Protein AF-A0A7X9KLH6-F1 (afdb_monomer)

Radius of gyration: 15.05 Å; Cα contacts (8 Å, |Δi|>4): 295; chains: 1; bounding box: 35×29×41 Å

Foldseek 3Di:
DWALDWLLVLVCLCPPQVNPVQLQVQWPGWDWPDPDDDFQIKIFTWGHLPPRTDTFMKTWHDFARAPDTQDKTKTWIFTPPPPLWTKIWIWIWGDDPSTTDIDIDIDTDCVRDPVVVVVVVVVSVVVSVVSSVVSSNVVCCVPPPD

Nearest PDB structures (foldseek):
  6v8h-assembly1_A  TM=6.522E-01  e=2.045E-04  Arachis hypogaea
  6v8s-assembly10_J  TM=6.760E-01  e=4.256E-04  Arachis hypogaea
  6ax0-assembly1_A  TM=6.623E-01  e=3.838E-03  Arachis hypogaea
  4ryv-assembly1_A  TM=6.889E-01  e=1.001E-02  Lupinus luteus
  1fsk-assembly1_A  TM=6.276E-01  e=1.059E-02  Betula pendula

pLDDT: mean 92.3, std 7.67, range [56.31, 98.56]

Sequence (146 aa):
MHLPYSVSSVFDAVNSPATAPIIDPSVTSWTPDRLPIAVGTRFAIRGHLGSLPIRGTSEVTTWSPPTDPGTAGLAVYRSISPKLARITAIHSFEPEGEGTQYTWRLEFERSVLPSVLIRWLAGRFERAIAAQHSALRAHLAATQPS

Solvent-accessible surface area (backbone atoms only — not comparable to full-atom values): 7786 Å² total; per-residue (Å²): 84,83,40,92,40,52,40,55,59,53,49,50,49,69,72,27,56,83,36,35,43,67,24,28,82,41,32,71,41,47,43,66,79,56,81,80,84,44,64,72,35,35,31,46,38,34,31,31,68,80,91,44,79,42,68,36,32,31,30,26,76,38,68,38,76,42,87,53,95,80,35,55,28,40,42,28,35,35,42,64,34,52,77,68,55,47,36,37,42,39,40,39,29,37,59,45,90,85,15,16,37,40,45,84,46,78,46,74,51,66,93,63,41,60,69,69,58,49,54,57,48,48,64,50,47,52,52,50,51,54,50,19,56,53,32,41,52,54,48,45,56,73,77,52,73,129

Mean predicted aligned error: 3.8 Å

Structure (mmCIF, N/CA/C/O backbone):
data_AF-A0A7X9KLH6-F1
#
_entry.id   AF-A0A7X9KLH6-F1
#
loop_
_atom_site.group_PDB
_atom_site.id
_atom_site.type_symbol
_atom_site.label_atom_id
_atom_site.label_alt_id
_atom_site.label_comp_id
_atom_site.label_asym_id
_atom_site.label_entity_id
_atom_site.label_seq_id
_atom_site.pdbx_PDB_ins_code
_atom_site.Cartn_x
_atom_site.Cartn_y
_atom_site.Cartn_z
_atom_site.occupancy
_atom_site.B_iso_or_equiv
_atom_site.auth_seq_id
_atom_site.auth_comp_id
_atom_site.auth_asym_id
_atom_site.auth_atom_id
_atom_site.pdbx_PDB_model_num
ATOM 1 N N . MET A 1 1 ? -13.717 2.167 -0.316 1.00 94.94 1 MET A N 1
ATOM 2 C CA . MET A 1 1 ? -14.286 0.984 0.354 1.00 94.94 1 MET A CA 1
ATOM 3 C C . MET A 1 1 ? -14.583 1.400 1.772 1.00 94.94 1 MET A C 1
ATOM 5 O O . MET A 1 1 ? -13.645 1.761 2.469 1.00 94.94 1 MET A O 1
ATOM 9 N N . HIS A 1 2 ? -15.843 1.305 2.187 1.00 95.88 2 HIS A N 1
ATOM 10 C CA . HIS A 1 2 ? -16.212 1.583 3.567 1.00 95.88 2 HIS A CA 1
ATOM 11 C C . HIS A 1 2 ? -15.778 0.439 4.499 1.00 95.88 2 HIS A C 1
ATOM 13 O O . HIS A 1 2 ? -15.942 -0.744 4.156 1.00 95.88 2 HIS A O 1
ATOM 19 N N . LEU A 1 3 ? -15.218 0.808 5.650 1.00 95.75 3 LEU A N 1
ATOM 20 C CA . LEU A 1 3 ? -14.750 -0.058 6.731 1.00 95.75 3 LEU A CA 1
ATOM 21 C C . LEU A 1 3 ? -15.265 0.491 8.074 1.00 95.75 3 LEU A C 1
ATOM 23 O O . LEU A 1 3 ? -14.993 1.653 8.359 1.00 95.75 3 LEU A O 1
ATOM 27 N N . PRO A 1 4 ? -15.938 -0.303 8.925 1.00 95.69 4 PRO A N 1
ATOM 28 C CA . PRO A 1 4 ? -16.494 0.160 10.203 1.00 95.69 4 PRO A CA 1
ATOM 29 C C . PRO A 1 4 ? -15.424 0.227 11.311 1.00 95.69 4 PRO A C 1
ATOM 31 O O . PRO A 1 4 ? -15.612 -0.278 12.411 1.00 95.69 4 PRO A O 1
ATOM 34 N N . TYR A 1 5 ? -14.261 0.794 10.992 1.00 94.62 5 TYR A N 1
ATOM 35 C CA . TYR A 1 5 ? -13.104 0.903 11.879 1.00 94.62 5 TYR A CA 1
ATOM 36 C C . TYR A 1 5 ? -12.532 2.314 11.809 1.00 94.62 5 TYR A C 1
ATOM 38 O O . TYR A 1 5 ? -12.675 2.998 10.791 1.00 94.62 5 TYR A O 1
ATOM 46 N N . SER A 1 6 ? -11.848 2.734 12.875 1.00 94.50 6 SER A N 1
ATOM 47 C CA . SER A 1 6 ? -11.213 4.053 12.931 1.00 94.50 6 SER A CA 1
ATOM 48 C C . SER A 1 6 ? -10.141 4.225 11.848 1.00 94.50 6 SER A C 1
ATOM 50 O O . SER A 1 6 ? -9.449 3.268 11.486 1.00 94.50 6 SER A O 1
ATOM 52 N N . VAL A 1 7 ? -9.946 5.466 11.387 1.00 96.44 7 VAL A N 1
ATOM 53 C CA . VAL A 1 7 ? -8.935 5.798 10.367 1.00 96.44 7 VAL A CA 1
ATOM 54 C C . VAL A 1 7 ? -7.543 5.346 10.803 1.00 96.44 7 VAL A C 1
ATOM 56 O O . VAL A 1 7 ? -6.816 4.755 10.010 1.00 96.44 7 VAL A O 1
ATOM 59 N N . SER A 1 8 ? -7.199 5.558 12.076 1.00 95.12 8 SER A N 1
ATOM 60 C CA . SER A 1 8 ? -5.921 5.139 12.660 1.00 95.12 8 SER A CA 1
ATOM 61 C C . SER A 1 8 ? -5.717 3.628 12.571 1.00 95.12 8 SER A C 1
ATOM 63 O O . SER A 1 8 ? -4.698 3.179 12.057 1.00 95.12 8 SER A O 1
ATOM 65 N N . SER A 1 9 ? -6.719 2.834 12.955 1.00 94.75 9 SER A N 1
ATOM 66 C CA . SER A 1 9 ? -6.620 1.374 12.883 1.00 94.75 9 SER A CA 1
ATOM 67 C C . SER A 1 9 ? -6.477 0.851 11.454 1.00 94.75 9 SER A C 1
ATOM 69 O O . SER A 1 9 ? -5.671 -0.044 11.197 1.00 94.75 9 SER A O 1
ATOM 71 N N . VAL A 1 10 ? -7.227 1.420 10.504 1.00 96.81 10 VAL A N 1
ATOM 72 C CA . VAL A 1 10 ? -7.117 1.033 9.091 1.00 96.81 10 VAL A CA 1
ATOM 73 C C . VAL A 1 10 ? -5.761 1.454 8.517 1.00 96.81 10 VAL A C 1
ATOM 75 O O . VAL A 1 10 ? -5.137 0.670 7.802 1.00 96.81 10 VAL A O 1
ATOM 78 N N . PHE A 1 11 ? -5.285 2.660 8.842 1.00 97.19 11 PHE A N 1
ATOM 79 C CA . PHE A 1 11 ? -3.976 3.155 8.417 1.00 97.19 11 PHE A CA 1
ATOM 80 C C . PHE A 1 11 ? -2.850 2.243 8.916 1.00 97.19 11 PHE A C 1
ATOM 82 O O . PHE A 1 11 ? -1.990 1.851 8.125 1.00 97.19 11 PHE A O 1
ATOM 89 N N . ASP A 1 12 ? -2.874 1.862 10.193 1.00 95.62 12 ASP A N 1
ATOM 90 C CA . ASP A 1 12 ? -1.859 0.997 10.796 1.00 95.62 12 ASP A CA 1
ATOM 91 C C . ASP A 1 12 ? -1.885 -0.413 10.201 1.00 95.62 12 ASP A C 1
ATOM 93 O O . ASP A 1 12 ? -0.835 -0.967 9.871 1.00 95.62 12 ASP A O 1
ATOM 97 N N . ALA A 1 13 ? -3.076 -0.985 9.989 1.00 96.44 13 ALA A N 1
ATOM 98 C CA . ALA A 1 13 ? -3.214 -2.290 9.351 1.00 96.44 13 ALA A CA 1
ATOM 99 C C . ALA A 1 13 ? -2.668 -2.281 7.914 1.00 96.44 13 ALA A C 1
ATOM 101 O O . ALA A 1 13 ? -1.917 -3.180 7.535 1.00 96.44 13 ALA A O 1
ATOM 102 N N . VAL A 1 14 ? -3.008 -1.258 7.122 1.00 97.38 14 VAL A N 1
ATOM 103 C CA . VAL A 1 14 ? -2.568 -1.146 5.723 1.00 97.38 14 VAL A CA 1
ATOM 104 C C . VAL A 1 14 ? -1.067 -0.902 5.609 1.00 97.38 14 VAL A C 1
ATOM 106 O O . VAL A 1 14 ? -0.425 -1.475 4.731 1.00 97.38 14 VAL A O 1
ATOM 109 N N . ASN A 1 15 ? -0.490 -0.086 6.492 1.00 97.00 15 ASN A N 1
ATOM 110 C CA . ASN A 1 15 ? 0.910 0.320 6.388 1.00 97.00 15 ASN A CA 1
ATOM 111 C C . ASN A 1 15 ? 1.856 -0.436 7.343 1.00 97.00 15 ASN A C 1
ATOM 113 O O . ASN A 1 15 ? 2.988 -0.002 7.568 1.00 97.00 15 ASN A O 1
ATOM 117 N N . SER A 1 16 ? 1.432 -1.591 7.864 1.00 96.00 16 SER A N 1
ATOM 118 C CA . SER A 1 16 ? 2.253 -2.477 8.696 1.00 96.00 16 SER A CA 1
ATOM 119 C C . SER A 1 16 ? 2.991 -3.535 7.854 1.00 96.00 16 SER A C 1
ATOM 121 O O . SER A 1 16 ? 2.348 -4.351 7.187 1.00 96.00 16 SER A O 1
ATOM 123 N N . PRO A 1 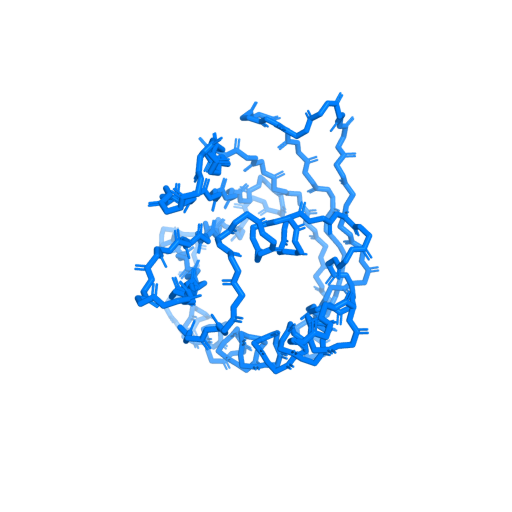17 ? 4.337 -3.618 7.932 1.00 95.81 17 PRO A N 1
ATOM 124 C CA . PRO A 1 17 ? 5.127 -4.697 7.325 1.00 95.81 17 PRO A CA 1
ATOM 125 C C . PRO A 1 17 ? 4.680 -6.108 7.716 1.00 95.81 17 PRO A C 1
ATOM 127 O O . PRO A 1 17 ? 4.732 -7.023 6.897 1.00 95.81 17 PRO A O 1
ATOM 130 N N . ALA A 1 18 ? 4.241 -6.287 8.966 1.00 95.25 18 ALA A N 1
ATOM 131 C CA . ALA A 1 18 ? 3.782 -7.577 9.474 1.00 95.25 18 ALA A CA 1
ATOM 132 C C . ALA A 1 18 ? 2.402 -7.952 8.9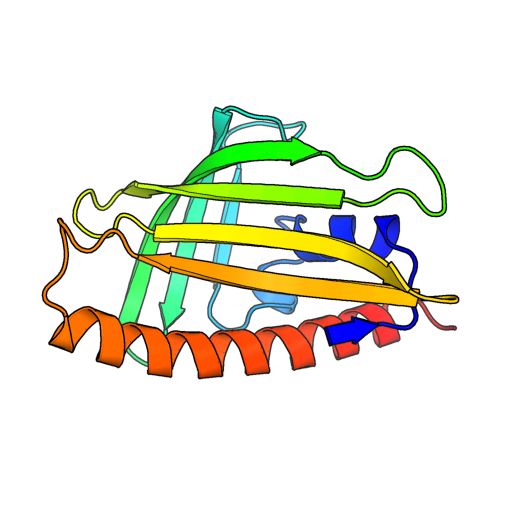16 1.00 95.25 18 ALA A C 1
ATOM 134 O O . ALA A 1 18 ? 2.115 -9.127 8.699 1.00 95.25 18 ALA A O 1
ATOM 135 N N . THR A 1 19 ? 1.563 -6.948 8.663 1.00 96.19 19 THR A N 1
ATOM 136 C CA . THR A 1 19 ? 0.192 -7.139 8.191 1.00 96.19 19 THR A CA 1
ATOM 137 C C . THR A 1 19 ? 0.124 -7.259 6.671 1.00 96.19 19 THR A C 1
ATOM 139 O O . THR A 1 19 ? -0.731 -7.981 6.167 1.00 96.19 19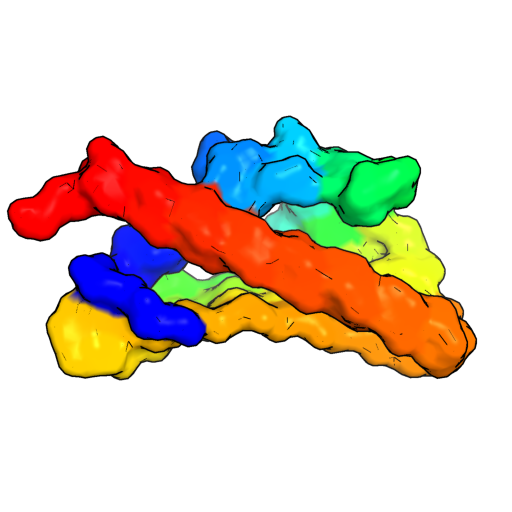 THR A O 1
ATOM 142 N N . ALA A 1 20 ? 1.038 -6.629 5.925 1.00 95.75 20 ALA A N 1
ATOM 143 C CA . ALA A 1 20 ? 0.991 -6.587 4.463 1.00 95.75 20 ALA A CA 1
ATOM 144 C C . ALA A 1 20 ? 0.820 -7.966 3.781 1.00 95.75 20 ALA A C 1
ATOM 146 O O . ALA A 1 20 ? -0.075 -8.074 2.946 1.00 95.75 20 ALA A O 1
ATOM 147 N N . PRO A 1 21 ? 1.554 -9.044 4.142 1.00 95.31 21 PRO A N 1
ATOM 148 C CA . PRO A 1 21 ? 1.348 -10.366 3.533 1.00 95.31 21 PRO A CA 1
ATOM 149 C C . PRO A 1 21 ? 0.030 -11.050 3.933 1.00 95.31 21 PRO A C 1
ATOM 151 O O . PRO A 1 21 ? -0.381 -12.020 3.304 1.00 95.31 21 PRO A O 1
ATOM 154 N N . ILE A 1 22 ? -0.612 -10.582 5.006 1.00 96.19 22 ILE A N 1
ATOM 155 C CA . ILE A 1 22 ? -1.898 -11.095 5.493 1.00 96.19 22 ILE A CA 1
ATOM 156 C C . ILE A 1 22 ? -3.039 -10.443 4.711 1.00 96.19 22 ILE A C 1
ATOM 158 O O . ILE A 1 22 ? -3.981 -11.123 4.307 1.00 96.19 22 ILE A O 1
ATOM 162 N N . ILE A 1 23 ? -2.959 -9.126 4.505 1.00 95.94 23 ILE A N 1
ATOM 163 C CA . ILE A 1 23 ? -4.037 -8.353 3.883 1.00 95.94 23 ILE A CA 1
ATOM 164 C C . ILE A 1 23 ? -3.885 -8.207 2.376 1.00 95.94 23 ILE A C 1
ATOM 166 O O . ILE A 1 23 ? -4.881 -7.939 1.731 1.00 95.94 23 ILE A O 1
ATOM 170 N N . ASP A 1 24 ? -2.702 -8.386 1.790 1.00 93.69 24 ASP A N 1
ATOM 171 C CA . ASP A 1 24 ? -2.507 -8.404 0.338 1.00 93.69 24 ASP A CA 1
ATOM 172 C C . ASP A 1 24 ? -1.943 -9.767 -0.091 1.00 93.69 24 ASP A C 1
ATOM 174 O O . ASP A 1 24 ? -0.734 -9.988 -0.011 1.00 93.69 24 ASP A O 1
ATOM 178 N N . PRO A 1 25 ? -2.787 -10.684 -0.604 1.00 89.69 25 PRO A N 1
ATOM 179 C CA . PRO A 1 25 ? -2.350 -12.009 -1.052 1.00 89.69 25 PRO A CA 1
ATOM 180 C C . PRO A 1 25 ? -1.311 -11.983 -2.181 1.00 89.69 25 PRO A C 1
ATOM 182 O O . PRO A 1 25 ? -0.678 -12.999 -2.470 1.00 89.69 25 PRO A O 1
ATOM 185 N N . SER A 1 26 ? -1.145 -10.839 -2.850 1.00 92.12 26 SER A N 1
ATOM 186 C CA . SER A 1 26 ? -0.129 -10.661 -3.885 1.00 92.12 26 SER A CA 1
ATOM 187 C C . SER A 1 26 ? 1.249 -10.378 -3.293 1.00 92.12 26 SER A C 1
ATOM 189 O O . SER A 1 26 ? 2.236 -10.447 -4.021 1.00 92.12 26 SER A O 1
ATOM 191 N N . VAL A 1 27 ? 1.348 -10.054 -2.003 1.00 95.12 27 VAL A N 1
ATOM 192 C CA . VAL A 1 27 ? 2.584 -9.696 -1.303 1.00 95.12 27 VAL A CA 1
ATOM 193 C C . VAL A 1 27 ? 3.033 -10.864 -0.430 1.00 95.12 27 VAL A C 1
ATOM 195 O O . VAL A 1 27 ? 2.304 -11.347 0.423 1.00 95.12 27 VAL A O 1
ATOM 198 N N . THR A 1 28 ? 4.274 -11.311 -0.611 1.00 95.88 28 THR A N 1
ATOM 199 C CA . THR A 1 28 ? 4.902 -12.323 0.255 1.00 95.88 28 THR A CA 1
ATOM 200 C C . THR A 1 28 ? 5.865 -11.709 1.261 1.00 95.88 28 THR A C 1
ATOM 202 O O . THR A 1 28 ? 6.087 -12.271 2.328 1.00 95.88 28 THR A O 1
ATOM 205 N N . SER A 1 29 ? 6.446 -10.550 0.946 1.00 96.69 29 SER A N 1
ATOM 206 C CA . SER A 1 29 ? 7.245 -9.775 1.893 1.00 96.69 29 SER A CA 1
ATOM 207 C C . SER A 1 29 ? 7.206 -8.295 1.544 1.00 96.69 29 SER A C 1
ATOM 209 O O . SER A 1 29 ? 7.358 -7.941 0.371 1.00 96.69 29 SER A O 1
ATOM 211 N N . TRP A 1 30 ? 7.111 -7.446 2.560 1.00 96.88 30 TRP A N 1
ATOM 212 C CA . TRP A 1 30 ? 7.194 -5.997 2.432 1.00 96.88 30 TRP A CA 1
ATOM 213 C C . TRP A 1 30 ? 8.031 -5.445 3.585 1.00 96.88 30 TRP A C 1
ATOM 215 O O . TRP A 1 30 ? 7.573 -5.401 4.721 1.00 96.88 30 TRP A O 1
ATOM 225 N N . THR A 1 31 ? 9.295 -5.115 3.321 1.00 97.88 31 THR A N 1
ATOM 226 C CA . THR A 1 31 ? 10.282 -4.846 4.381 1.00 97.88 31 THR A CA 1
ATOM 227 C C . THR A 1 31 ? 10.848 -3.436 4.254 1.00 97.88 31 THR A C 1
ATOM 229 O O . THR A 1 31 ? 11.443 -3.146 3.211 1.00 97.88 31 THR A O 1
ATOM 232 N N . PRO A 1 32 ? 10.702 -2.575 5.279 1.00 98.06 32 PRO A N 1
ATOM 233 C CA . PRO A 1 32 ? 11.301 -1.249 5.281 1.00 98.06 32 PRO A CA 1
ATOM 234 C C . PRO A 1 32 ? 12.812 -1.324 5.526 1.00 98.06 32 PRO A C 1
ATOM 236 O O . PRO A 1 32 ? 13.295 -2.199 6.243 1.00 98.06 32 PRO A O 1
ATOM 239 N N . ASP A 1 33 ? 13.558 -0.375 4.970 1.00 98.31 33 ASP A N 1
ATOM 240 C CA . ASP A 1 33 ? 14.988 -0.200 5.236 1.00 98.31 33 ASP A CA 1
ATOM 241 C C . ASP A 1 33 ? 15.274 0.524 6.561 1.00 98.31 33 ASP A C 1
ATOM 243 O O . ASP A 1 33 ? 16.391 0.447 7.073 1.00 98.31 33 ASP A O 1
ATOM 247 N N . ARG A 1 34 ? 14.274 1.205 7.135 1.00 97.06 34 ARG A N 1
ATOM 248 C CA . ARG A 1 34 ? 14.374 1.902 8.422 1.00 97.06 34 ARG A CA 1
ATOM 249 C C . ARG A 1 34 ? 13.034 2.020 9.145 1.00 97.06 34 ARG A C 1
ATOM 251 O O . ARG A 1 34 ? 11.973 1.972 8.527 1.00 97.06 34 ARG A O 1
ATOM 258 N N . LEU A 1 35 ? 13.115 2.241 10.456 1.00 95.31 35 LEU A N 1
ATOM 259 C CA . LEU A 1 35 ? 11.993 2.571 11.334 1.00 95.31 35 LEU A CA 1
ATOM 260 C C . LEU A 1 35 ? 12.344 3.804 12.198 1.00 95.31 35 LEU A C 1
ATOM 262 O O . LEU A 1 35 ? 13.519 3.970 12.531 1.00 95.31 35 LEU A O 1
ATOM 266 N N . PRO A 1 36 ? 11.364 4.647 12.585 1.00 95.06 36 PRO A N 1
ATOM 267 C CA . PRO A 1 36 ? 9.959 4.605 12.167 1.00 95.06 36 PRO A CA 1
ATOM 268 C C . PRO A 1 36 ? 9.785 4.919 10.672 1.00 95.06 36 PRO A C 1
ATOM 270 O O . PRO A 1 36 ? 10.655 5.525 10.045 1.00 95.06 36 PRO A O 1
ATOM 273 N N . ILE A 1 37 ? 8.663 4.480 10.094 1.00 97.12 37 ILE A N 1
ATOM 274 C CA . ILE A 1 37 ? 8.331 4.776 8.695 1.00 97.12 37 ILE A CA 1
ATOM 275 C C . ILE A 1 37 ? 8.093 6.284 8.558 1.00 97.12 37 ILE A C 1
ATOM 277 O O . ILE A 1 37 ? 7.339 6.883 9.320 1.00 97.12 37 ILE A O 1
ATOM 281 N N . ALA A 1 38 ? 8.748 6.889 7.571 1.00 97.06 38 ALA A N 1
ATOM 282 C CA . ALA A 1 38 ? 8.610 8.296 7.203 1.00 97.06 38 ALA A CA 1
ATOM 283 C C . ALA A 1 38 ? 8.918 8.502 5.711 1.00 97.06 38 ALA A C 1
ATOM 285 O O . ALA A 1 38 ? 9.424 7.590 5.046 1.00 97.06 38 ALA A O 1
ATOM 286 N N . VAL A 1 39 ? 8.690 9.711 5.189 1.00 98.50 39 VAL A N 1
ATOM 287 C CA . VAL A 1 39 ? 9.112 10.101 3.828 1.00 98.50 39 VAL A CA 1
ATOM 288 C C . VAL A 1 39 ? 10.583 9.738 3.591 1.00 98.50 39 VAL A C 1
ATOM 290 O O . VAL A 1 39 ? 11.435 9.959 4.450 1.00 98.50 39 VAL A O 1
ATOM 293 N N . GLY A 1 40 ? 10.876 9.133 2.440 1.00 98.19 40 GLY A N 1
ATOM 294 C CA . GLY A 1 40 ? 12.195 8.622 2.059 1.00 98.19 40 GLY A CA 1
ATOM 295 C C . GLY A 1 40 ? 12.514 7.205 2.550 1.00 98.19 40 GLY A C 1
ATOM 296 O O . GLY A 1 40 ? 13.547 6.663 2.177 1.00 98.19 40 GLY A O 1
ATOM 297 N N . THR A 1 41 ? 11.654 6.589 3.370 1.00 98.56 41 THR A N 1
ATOM 298 C CA . THR A 1 41 ? 11.794 5.166 3.742 1.00 98.56 41 THR A CA 1
ATOM 299 C C . THR A 1 41 ? 11.566 4.300 2.517 1.00 98.56 41 THR A C 1
ATOM 301 O O . THR A 1 41 ? 10.627 4.549 1.752 1.00 98.56 41 THR A O 1
ATOM 304 N N . ARG A 1 42 ? 12.400 3.280 2.324 1.00 98.31 42 ARG A N 1
ATOM 305 C CA . ARG A 1 42 ? 12.302 2.377 1.179 1.00 98.31 42 ARG A CA 1
ATOM 306 C C . ARG A 1 42 ? 11.818 1.014 1.606 1.00 98.31 42 ARG A C 1
ATOM 308 O O . ARG A 1 42 ? 12.195 0.510 2.653 1.00 98.31 42 ARG A O 1
ATOM 315 N N . PHE A 1 43 ? 11.018 0.399 0.749 1.00 98.12 43 PHE A N 1
ATOM 316 C CA . PHE A 1 43 ? 10.472 -0.925 0.975 1.00 98.12 43 PHE A CA 1
ATOM 317 C C . PHE A 1 43 ? 10.952 -1.880 -0.100 1.00 98.12 43 PHE A C 1
ATOM 319 O O . PHE A 1 43 ? 10.753 -1.629 -1.288 1.00 98.12 43 PHE A O 1
ATOM 326 N N . ALA A 1 44 ? 11.548 -2.994 0.312 1.00 97.75 44 ALA A N 1
ATOM 327 C CA . ALA A 1 44 ? 11.740 -4.142 -0.557 1.00 97.75 44 ALA A CA 1
ATOM 328 C C . ALA A 1 44 ? 10.441 -4.958 -0.595 1.00 97.75 44 ALA A C 1
ATOM 330 O O . ALA A 1 44 ? 9.959 -5.410 0.444 1.00 97.75 44 ALA A O 1
ATOM 331 N N . ILE A 1 45 ? 9.889 -5.154 -1.793 1.00 96.12 45 ILE A N 1
ATOM 332 C CA . ILE A 1 45 ? 8.642 -5.892 -2.016 1.00 96.12 45 ILE A CA 1
ATOM 333 C C . ILE A 1 45 ? 8.947 -7.181 -2.773 1.00 96.12 45 ILE A C 1
ATOM 335 O O . ILE A 1 45 ? 9.666 -7.166 -3.779 1.00 96.12 45 ILE A O 1
ATOM 339 N N . ARG A 1 46 ? 8.373 -8.291 -2.311 1.00 96.81 46 ARG A N 1
ATOM 340 C CA . ARG A 1 46 ? 8.305 -9.557 -3.048 1.00 96.81 46 ARG A CA 1
ATOM 341 C C . ARG A 1 46 ? 6.873 -10.056 -3.052 1.00 96.81 46 ARG A C 1
ATOM 343 O O . ARG A 1 46 ? 6.134 -9.804 -2.103 1.00 96.81 46 ARG A O 1
ATOM 350 N N . GLY A 1 47 ? 6.494 -10.748 -4.116 1.00 95.44 47 GLY A N 1
ATOM 351 C CA . GLY A 1 47 ? 5.118 -11.171 -4.287 1.00 95.44 47 GLY A CA 1
ATOM 352 C C . GLY A 1 47 ? 4.839 -11.824 -5.629 1.00 95.44 47 GLY A C 1
ATOM 353 O O . GLY A 1 47 ? 5.760 -12.106 -6.397 1.00 95.44 47 GLY A O 1
ATOM 354 N N . HIS A 1 48 ? 3.558 -12.026 -5.915 1.00 93.69 48 HIS A N 1
ATOM 355 C CA . HIS A 1 48 ? 3.064 -12.536 -7.185 1.00 93.69 48 HIS A CA 1
ATOM 356 C C . HIS A 1 48 ? 1.761 -11.839 -7.575 1.00 93.69 48 HIS A C 1
ATOM 358 O O . HIS A 1 48 ? 0.800 -11.824 -6.815 1.00 93.69 48 HIS A O 1
ATOM 364 N N . LEU A 1 49 ? 1.697 -11.315 -8.797 1.00 90.12 49 LEU A N 1
ATOM 365 C CA . LEU A 1 49 ? 0.468 -10.801 -9.394 1.00 90.12 49 LEU A CA 1
ATOM 366 C C . LEU A 1 49 ? -0.149 -11.880 -10.294 1.00 90.12 49 LEU A C 1
ATOM 368 O O . LEU A 1 49 ? 0.078 -11.931 -11.511 1.00 90.12 49 LEU A O 1
ATOM 372 N N . GLY A 1 50 ? -0.895 -12.798 -9.679 1.00 86.88 50 GLY A N 1
ATOM 373 C CA . GLY A 1 50 ? -1.262 -14.065 -10.312 1.00 86.88 50 GLY A CA 1
ATOM 374 C C . GLY A 1 50 ? -0.013 -14.925 -10.521 1.00 86.88 50 GLY A C 1
ATOM 375 O O . GLY A 1 50 ? 0.680 -15.237 -9.565 1.00 86.88 50 GLY A O 1
ATOM 376 N N . SER A 1 51 ? 0.314 -15.278 -11.765 1.00 87.38 51 SER A N 1
ATOM 377 C CA . SER A 1 51 ? 1.541 -16.023 -12.095 1.00 87.38 51 SER A CA 1
ATOM 378 C C . SER A 1 51 ? 2.788 -15.149 -12.296 1.00 87.38 51 SER A C 1
ATOM 380 O O . SER A 1 51 ? 3.870 -15.680 -12.535 1.00 87.38 51 SER A O 1
ATOM 382 N N . LEU A 1 52 ? 2.659 -13.816 -12.256 1.00 88.50 52 LEU A N 1
ATOM 383 C CA . LEU A 1 52 ? 3.770 -12.898 -12.515 1.00 88.50 52 LEU A CA 1
ATOM 384 C C . LEU A 1 52 ? 4.534 -12.615 -11.213 1.00 88.50 52 LEU A C 1
ATOM 386 O O . LEU A 1 52 ? 3.951 -11.990 -10.326 1.00 88.50 52 LEU A O 1
ATOM 390 N N . PRO A 1 53 ? 5.815 -12.999 -11.077 1.00 91.88 53 PRO A N 1
ATOM 391 C CA . PRO A 1 53 ? 6.589 -12.651 -9.893 1.00 91.88 53 PRO A CA 1
ATOM 392 C C . PRO A 1 53 ? 6.795 -11.136 -9.804 1.00 91.88 53 PRO A C 1
ATOM 394 O O . PRO A 1 53 ? 7.176 -10.479 -10.775 1.00 91.88 53 PRO A O 1
ATOM 397 N N . ILE A 1 54 ? 6.576 -10.589 -8.612 1.00 90.50 54 ILE A N 1
ATOM 398 C CA . ILE A 1 54 ? 6.878 -9.203 -8.269 1.00 90.50 54 ILE A CA 1
ATOM 399 C C . ILE A 1 54 ? 8.140 -9.195 -7.416 1.00 90.50 54 ILE A C 1
ATOM 401 O O . ILE A 1 54 ? 8.215 -9.840 -6.369 1.00 90.50 54 ILE A O 1
ATOM 405 N N . ARG A 1 55 ? 9.123 -8.406 -7.844 1.00 94.38 55 ARG A N 1
ATOM 406 C CA . ARG A 1 55 ? 10.265 -8.010 -7.024 1.00 94.38 55 ARG A CA 1
ATOM 407 C C . ARG A 1 55 ? 10.562 -6.551 -7.305 1.00 94.38 55 ARG A C 1
ATOM 409 O O . ARG A 1 55 ? 10.857 -6.197 -8.444 1.00 94.38 55 ARG A O 1
ATOM 416 N N . GLY A 1 56 ? 10.491 -5.721 -6.276 1.00 94.44 56 GLY A N 1
ATOM 417 C CA . GLY A 1 56 ? 10.675 -4.291 -6.452 1.00 94.44 56 GLY A CA 1
ATOM 418 C C . GLY A 1 56 ? 11.153 -3.581 -5.203 1.00 94.44 56 GLY A C 1
ATOM 419 O O . GLY A 1 56 ? 11.199 -4.146 -4.111 1.00 94.44 56 GLY A O 1
ATOM 420 N N . THR A 1 57 ? 11.509 -2.322 -5.400 1.00 96.75 57 THR A N 1
ATOM 421 C CA . THR A 1 57 ? 11.776 -1.375 -4.326 1.00 96.75 57 THR A CA 1
ATOM 422 C C . THR A 1 57 ? 10.897 -0.162 -4.543 1.00 96.75 57 THR A C 1
ATOM 424 O O . THR A 1 57 ? 10.876 0.369 -5.654 1.00 96.75 57 THR A O 1
ATOM 427 N N . SER A 1 58 ? 10.201 0.286 -3.506 1.00 96.56 58 SER A N 1
ATOM 428 C CA . SER A 1 58 ? 9.458 1.548 -3.495 1.00 96.56 58 SER A CA 1
ATOM 429 C C . SER A 1 58 ? 9.996 2.491 -2.426 1.00 96.56 58 SER A C 1
ATOM 431 O O . SER A 1 58 ? 10.670 2.052 -1.504 1.00 96.56 58 SER A O 1
ATOM 433 N N . GLU A 1 59 ? 9.696 3.777 -2.547 1.00 97.62 59 GLU A N 1
ATOM 434 C CA . GLU A 1 59 ? 10.011 4.823 -1.576 1.00 97.62 59 GLU A CA 1
ATOM 435 C C . GLU A 1 59 ? 8.736 5.532 -1.150 1.00 97.62 59 GLU A C 1
ATOM 437 O O . GLU A 1 59 ? 7.855 5.778 -1.974 1.00 97.62 59 GLU A O 1
ATOM 442 N N . VAL A 1 60 ? 8.654 5.880 0.127 1.00 98.50 60 VAL A N 1
ATOM 443 C CA . VAL A 1 60 ? 7.585 6.720 0.661 1.00 98.50 60 VAL A CA 1
ATOM 444 C C . VAL A 1 60 ? 7.800 8.154 0.192 1.00 98.50 60 VAL A C 1
ATOM 446 O O . VAL A 1 60 ? 8.764 8.801 0.598 1.00 98.50 60 VAL A O 1
ATOM 449 N N . THR A 1 61 ? 6.896 8.676 -0.630 1.00 98.31 61 THR A N 1
ATOM 450 C CA . THR A 1 61 ? 6.931 10.080 -1.074 1.00 98.31 61 THR A CA 1
ATOM 451 C C . THR A 1 61 ? 5.996 10.969 -0.264 1.00 98.31 61 THR A C 1
ATOM 453 O O . THR A 1 61 ? 6.196 12.178 -0.204 1.00 98.31 61 THR A O 1
ATOM 456 N N . THR A 1 62 ? 4.983 10.380 0.371 1.00 98.38 62 THR A N 1
ATOM 457 C CA . THR A 1 62 ? 4.064 11.081 1.271 1.00 98.38 62 THR A CA 1
ATOM 458 C C . THR A 1 62 ? 3.723 10.164 2.431 1.00 98.38 62 THR A C 1
ATOM 460 O O . THR A 1 62 ? 3.412 8.992 2.221 1.00 98.38 62 THR A O 1
ATOM 463 N N . TRP A 1 63 ? 3.806 10.704 3.644 1.00 97.94 63 TRP A N 1
ATOM 464 C CA . TRP A 1 63 ? 3.500 9.997 4.878 1.00 97.94 63 TRP A CA 1
ATOM 465 C C . TRP A 1 63 ? 2.774 10.944 5.824 1.00 97.94 63 TRP A C 1
ATOM 467 O O . TRP A 1 63 ? 3.382 11.855 6.386 1.00 97.94 63 TRP A O 1
ATOM 477 N N . SER A 1 64 ? 1.473 10.743 5.954 1.00 97.50 64 SER A N 1
ATOM 478 C CA . SER A 1 64 ? 0.586 11.560 6.773 1.00 97.50 64 SER A CA 1
ATOM 479 C C . SER A 1 64 ? -0.321 10.618 7.562 1.00 97.50 64 SER A C 1
ATOM 481 O O . SER A 1 64 ? -1.447 10.367 7.133 1.00 97.50 64 SER A O 1
ATOM 483 N N . PRO A 1 65 ? 0.187 10.009 8.650 1.00 95.56 65 PRO A N 1
ATOM 484 C CA . PRO A 1 65 ? -0.650 9.227 9.550 1.00 95.56 65 PRO A CA 1
ATOM 485 C C . PRO A 1 65 ? -1.681 10.143 10.230 1.00 95.56 65 PRO A C 1
ATOM 487 O O . PRO A 1 65 ? -1.371 11.313 10.478 1.00 95.56 65 PRO A O 1
ATOM 490 N N . PRO A 1 66 ? -2.886 9.639 10.542 1.00 93.50 66 PRO A N 1
ATOM 491 C CA . PRO A 1 66 ? -3.874 10.406 11.294 1.00 93.50 66 PRO A CA 1
ATOM 492 C C . PRO A 1 66 ? -3.330 10.708 12.697 1.00 93.50 66 PRO A C 1
ATOM 494 O O . PRO A 1 66 ? -2.837 9.809 13.381 1.00 93.50 66 PRO A O 1
ATOM 497 N N . THR A 1 67 ? -3.390 11.969 13.121 1.00 86.69 67 THR A N 1
ATOM 498 C CA . THR A 1 67 ? -2.899 12.403 14.442 1.00 86.69 67 THR A CA 1
ATOM 499 C C . THR A 1 67 ? -3.980 12.349 15.510 1.00 86.69 67 THR A C 1
ATOM 501 O O . THR A 1 67 ? -3.673 12.105 16.671 1.00 86.69 67 THR A O 1
ATOM 504 N N . ASP A 1 68 ? -5.240 12.529 15.108 1.00 84.50 68 ASP A N 1
ATOM 505 C CA . ASP A 1 68 ? -6.391 12.621 16.005 1.00 84.50 68 ASP A CA 1
ATOM 506 C C . ASP A 1 68 ? -7.583 11.796 15.484 1.00 84.50 68 ASP A C 1
ATOM 508 O O . ASP A 1 68 ? -7.694 11.556 14.271 1.00 84.50 68 ASP A O 1
ATOM 512 N N . PRO A 1 69 ? -8.515 11.374 16.361 1.00 77.25 69 PRO A N 1
ATOM 513 C CA . PRO A 1 69 ? -9.763 10.746 15.941 1.00 77.25 69 PRO A CA 1
ATOM 514 C C . PRO A 1 69 ? -10.519 11.631 14.943 1.00 77.25 69 PRO A C 1
ATOM 516 O O . PRO A 1 69 ? -10.778 12.802 15.207 1.00 77.25 69 PRO A O 1
ATOM 519 N N . GLY A 1 70 ? -10.873 11.070 13.785 1.00 80.31 70 GLY A N 1
ATOM 520 C CA . GLY A 1 70 ? -11.567 11.812 12.728 1.00 80.31 70 GLY A CA 1
ATOM 521 C C . GLY A 1 70 ? -10.655 12.639 11.815 1.00 80.31 70 GLY A C 1
ATOM 522 O O . GLY A 1 70 ? -11.164 13.4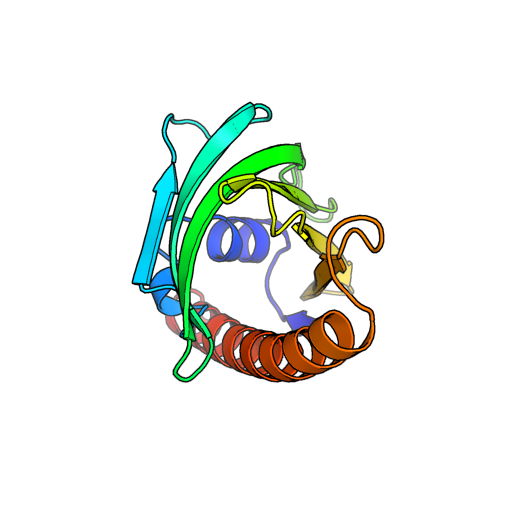34 11.031 1.00 80.31 70 GLY A O 1
ATOM 523 N N . THR A 1 71 ? -9.332 12.455 11.869 1.00 92.19 71 THR A N 1
ATOM 524 C CA . THR A 1 71 ? -8.416 13.022 10.865 1.00 92.19 71 THR A CA 1
ATOM 525 C C . THR A 1 71 ? -8.166 12.048 9.723 1.00 92.19 71 THR A C 1
ATOM 527 O O . THR A 1 71 ? -8.132 10.834 9.924 1.00 92.19 71 THR A O 1
ATOM 530 N N . ALA A 1 72 ? -8.012 12.587 8.514 1.00 96.50 72 ALA A N 1
ATOM 531 C CA . ALA A 1 72 ? -7.674 11.805 7.335 1.00 96.50 72 ALA A CA 1
ATOM 532 C C . ALA A 1 72 ? -6.208 11.348 7.361 1.00 96.50 72 ALA A C 1
ATOM 534 O O . ALA A 1 72 ? -5.336 12.020 7.913 1.00 96.50 72 ALA A O 1
ATOM 535 N N . GLY A 1 73 ? -5.941 10.214 6.719 1.00 97.38 73 GLY A N 1
ATOM 536 C CA . GLY A 1 73 ? -4.602 9.675 6.511 1.00 97.38 73 GLY A CA 1
ATOM 537 C C . GLY A 1 73 ? -4.237 9.599 5.029 1.00 97.38 73 GLY A C 1
ATOM 538 O O . GLY A 1 73 ? -5.094 9.375 4.171 1.00 97.38 73 GLY A O 1
ATOM 539 N N . LEU A 1 74 ? -2.944 9.719 4.722 1.00 98.31 74 LEU A N 1
ATOM 540 C CA . LEU A 1 74 ? -2.412 9.541 3.369 1.00 98.31 74 LEU A CA 1
ATOM 541 C C . LEU A 1 74 ? -1.034 8.873 3.399 1.00 98.31 74 LEU A C 1
ATOM 543 O O . LEU A 1 74 ? -0.106 9.349 4.054 1.00 98.31 74 LEU A O 1
ATOM 547 N N . ALA A 1 75 ? -0.881 7.802 2.626 1.00 98.31 75 ALA 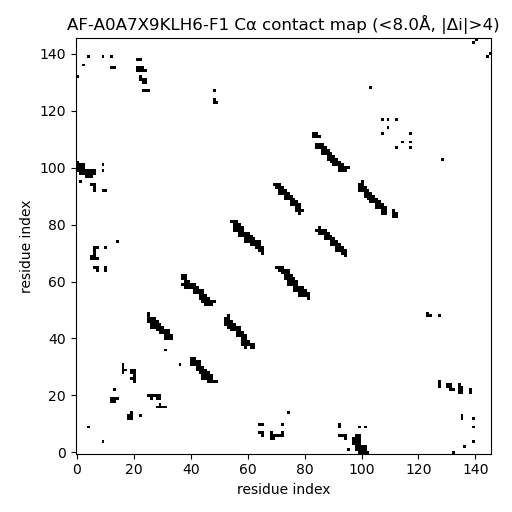A N 1
ATOM 548 C CA . ALA A 1 75 ? 0.409 7.177 2.354 1.00 98.31 75 ALA A CA 1
ATOM 549 C C . ALA A 1 75 ? 0.600 7.021 0.842 1.00 98.31 75 ALA A C 1
ATOM 551 O O . ALA A 1 75 ? -0.262 6.484 0.141 1.00 98.31 75 ALA A O 1
ATOM 552 N N . VAL A 1 76 ? 1.731 7.510 0.328 1.00 98.44 76 VAL A N 1
ATOM 553 C CA . VAL A 1 76 ? 2.081 7.410 -1.094 1.00 98.44 76 VAL A CA 1
ATOM 554 C C . VAL A 1 76 ? 3.444 6.763 -1.248 1.00 98.44 76 VAL A C 1
ATOM 556 O O . VAL A 1 76 ? 4.435 7.226 -0.679 1.00 98.44 76 VAL A O 1
ATOM 559 N N . TYR A 1 77 ? 3.487 5.728 -2.079 1.00 97.56 77 TYR A N 1
ATOM 560 C CA . TYR A 1 77 ? 4.681 4.971 -2.409 1.00 97.56 77 TYR A CA 1
ATOM 561 C C . TYR A 1 77 ? 4.965 5.079 -3.898 1.00 97.56 77 TYR A C 1
ATOM 563 O O . TYR A 1 77 ? 4.092 4.822 -4.724 1.00 97.56 77 TYR A O 1
ATOM 571 N N . ARG A 1 78 ? 6.204 5.391 -4.259 1.00 95.88 78 ARG A N 1
ATOM 572 C CA . ARG A 1 78 ? 6.661 5.394 -5.650 1.00 95.88 78 ARG A CA 1
ATOM 573 C C . ARG A 1 78 ? 7.679 4.292 -5.857 1.00 95.88 78 ARG A C 1
ATOM 575 O O . ARG A 1 78 ? 8.622 4.171 -5.082 1.00 95.88 78 ARG A O 1
ATOM 582 N N . SER A 1 79 ? 7.531 3.495 -6.906 1.00 94.12 79 SER A N 1
ATOM 583 C CA . SER A 1 79 ? 8.554 2.512 -7.258 1.00 94.12 79 SER A CA 1
ATOM 584 C C . SER A 1 79 ? 9.869 3.186 -7.684 1.00 94.12 79 SER A C 1
ATOM 586 O O . SER A 1 79 ? 9.900 4.147 -8.454 1.00 94.12 79 SER A O 1
ATOM 588 N N . ILE A 1 80 ? 10.980 2.650 -7.184 1.00 92.31 80 ILE A N 1
ATOM 589 C CA . ILE A 1 80 ? 12.352 2.998 -7.574 1.00 92.31 80 ILE A CA 1
ATOM 590 C C . ILE A 1 80 ? 12.922 1.932 -8.517 1.00 92.31 80 ILE A C 1
ATOM 592 O O . ILE A 1 80 ? 13.662 2.241 -9.452 1.00 92.31 80 ILE A O 1
ATOM 596 N N . SER A 1 81 ? 12.603 0.660 -8.257 1.00 89.94 81 SER A N 1
ATOM 597 C CA . SER A 1 81 ? 13.148 -0.484 -8.986 1.00 89.94 81 SER A CA 1
ATOM 598 C C . SER A 1 81 ? 12.086 -1.576 -9.178 1.00 89.94 81 SER A C 1
ATOM 600 O O . SER A 1 81 ? 11.346 -1.842 -8.228 1.00 89.94 81 SER A O 1
ATOM 602 N N . PRO A 1 82 ? 12.014 -2.229 -10.355 1.00 82.62 82 PRO A N 1
ATOM 603 C CA . PRO A 1 82 ? 12.804 -1.944 -11.556 1.00 82.62 82 PRO A CA 1
ATOM 604 C C . PRO A 1 82 ? 12.430 -0.587 -12.174 1.00 82.62 82 PRO A C 1
ATOM 606 O O . PRO A 1 82 ? 11.267 -0.193 -12.166 1.00 82.62 82 PRO A O 1
ATOM 609 N N . LYS A 1 83 ? 13.411 0.118 -12.761 1.00 74.31 83 LYS A N 1
ATOM 610 C CA . LYS A 1 83 ? 13.219 1.464 -13.353 1.00 74.31 83 LYS A CA 1
ATOM 611 C C . LYS A 1 83 ? 12.126 1.514 -14.431 1.00 74.31 83 LYS A C 1
ATOM 613 O O . LYS A 1 83 ? 11.573 2.577 -14.691 1.00 74.31 83 LYS A O 1
ATOM 618 N N . LEU A 1 84 ? 11.837 0.368 -15.049 1.00 62.28 84 LEU A N 1
ATOM 619 C CA . LEU A 1 84 ? 10.851 0.200 -16.118 1.00 62.28 84 LEU A CA 1
ATOM 620 C C . LEU A 1 84 ? 9.399 0.126 -15.617 1.00 62.28 84 LEU A C 1
ATOM 622 O O . LEU A 1 84 ? 8.474 0.186 -16.416 1.00 62.28 84 LEU A O 1
ATOM 626 N N . ALA A 1 85 ? 9.175 0.002 -14.310 1.00 68.62 85 ALA A N 1
ATOM 627 C CA . ALA A 1 85 ? 7.841 -0.046 -13.731 1.00 68.62 85 ALA A CA 1
ATOM 628 C C . ALA A 1 85 ? 7.674 1.142 -12.789 1.00 68.62 85 ALA A C 1
ATOM 630 O O . ALA A 1 85 ? 7.727 0.960 -11.579 1.00 68.62 85 ALA A O 1
ATOM 631 N N . ARG A 1 86 ? 7.517 2.358 -13.330 1.00 83.44 86 ARG A N 1
ATOM 632 C CA . ARG A 1 86 ? 7.187 3.549 -12.534 1.00 83.44 86 ARG A CA 1
ATOM 633 C C . ARG A 1 86 ? 5.701 3.542 -12.191 1.00 83.44 86 ARG A C 1
ATOM 635 O O . ARG A 1 86 ? 4.853 3.873 -13.019 1.00 83.44 86 ARG A O 1
ATOM 642 N N . ILE A 1 87 ? 5.421 3.090 -10.977 1.00 90.00 87 ILE A N 1
ATOM 643 C CA . ILE A 1 87 ? 4.093 2.917 -10.409 1.00 90.00 87 ILE A CA 1
ATOM 644 C C . ILE A 1 87 ? 4.046 3.741 -9.126 1.00 90.00 87 ILE A C 1
ATOM 646 O O . ILE A 1 87 ? 4.959 3.657 -8.299 1.00 90.00 87 ILE A O 1
ATOM 650 N N . THR A 1 88 ? 2.983 4.519 -8.963 1.00 94.81 88 THR A N 1
ATOM 651 C CA . THR A 1 88 ? 2.682 5.214 -7.710 1.00 94.81 88 THR A CA 1
ATOM 652 C C . THR A 1 88 ? 1.490 4.529 -7.056 1.00 94.81 88 THR A C 1
ATOM 654 O O . THR A 1 88 ? 0.417 4.472 -7.654 1.00 94.81 88 THR A O 1
ATOM 657 N N . ALA A 1 89 ? 1.671 4.005 -5.847 1.00 96.06 89 ALA A N 1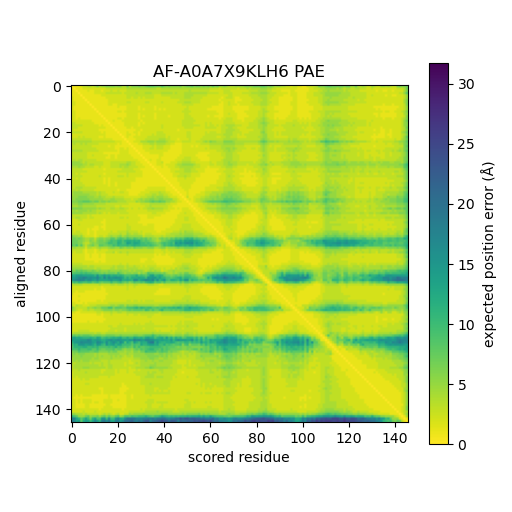
ATOM 658 C CA . ALA A 1 89 ? 0.596 3.498 -5.006 1.00 96.06 89 ALA A CA 1
ATOM 659 C C . ALA A 1 89 ? 0.162 4.574 -4.016 1.00 96.06 89 ALA A C 1
ATOM 661 O O . ALA A 1 89 ? 0.994 5.171 -3.337 1.00 96.06 89 ALA A O 1
ATOM 662 N N . ILE A 1 90 ? -1.139 4.832 -3.964 1.00 98.12 90 ILE A N 1
ATOM 663 C CA . ILE A 1 90 ? -1.749 5.900 -3.178 1.00 98.12 90 ILE A CA 1
ATOM 664 C C . ILE A 1 90 ? -2.827 5.264 -2.312 1.00 98.12 90 ILE A C 1
ATOM 666 O O . ILE A 1 90 ? -3.778 4.683 -2.838 1.00 98.12 90 ILE A O 1
ATOM 670 N N . HIS A 1 91 ? -2.663 5.387 -1.001 1.00 98.25 91 HIS A N 1
ATOM 671 C CA . HIS A 1 91 ? -3.615 4.942 0.004 1.00 98.25 91 HIS A CA 1
ATOM 672 C C . HIS A 1 91 ? -4.162 6.172 0.719 1.00 98.25 91 HIS A C 1
ATOM 674 O O . HIS A 1 91 ? -3.401 6.874 1.387 1.00 98.25 91 HIS A O 1
ATOM 680 N N . SER A 1 92 ? -5.455 6.441 0.563 1.00 98.25 92 SER A N 1
ATOM 681 C CA . SER A 1 92 ? -6.146 7.504 1.295 1.00 98.25 92 SER A CA 1
ATOM 682 C C . SER A 1 92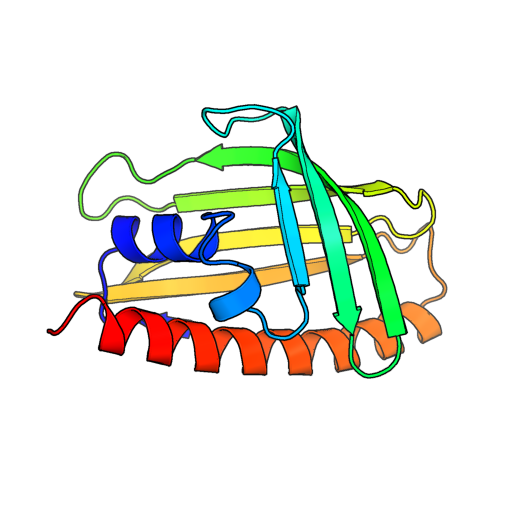 ? -7.164 6.909 2.255 1.00 98.25 92 SER A C 1
ATOM 684 O O . SER A 1 92 ? -7.813 5.900 1.955 1.00 98.25 92 SER A O 1
ATOM 686 N N . PHE A 1 93 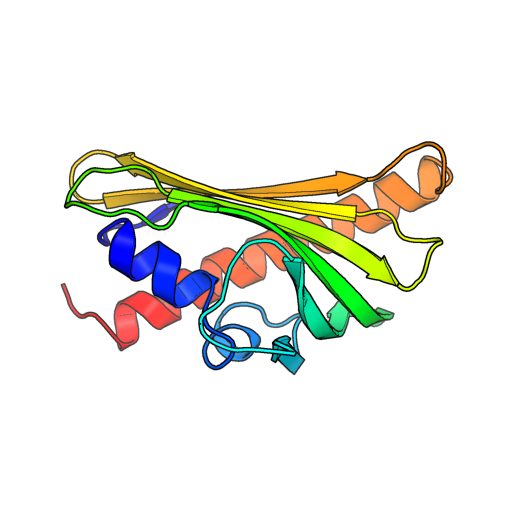? -7.285 7.539 3.415 1.00 98.06 93 PHE A N 1
ATOM 687 C CA . PHE A 1 93 ? -8.112 7.074 4.514 1.00 98.06 93 PHE A CA 1
ATOM 688 C C . PHE A 1 93 ? -8.921 8.263 5.014 1.00 98.06 93 PHE A C 1
ATOM 690 O O . PHE A 1 93 ? -8.396 9.113 5.727 1.00 98.06 93 PHE A O 1
ATOM 697 N N . GLU A 1 94 ? -10.177 8.345 4.597 1.00 97.75 94 GLU A N 1
ATOM 698 C CA . GLU A 1 94 ? -11.061 9.453 4.952 1.00 97.75 94 GLU A CA 1
ATOM 699 C C . GLU A 1 94 ? -12.051 8.995 6.032 1.00 97.75 94 GLU A C 1
ATOM 701 O O . GLU A 1 94 ? -12.589 7.890 5.917 1.00 97.75 94 GLU A O 1
ATOM 706 N N . PRO A 1 95 ? -12.328 9.804 7.066 1.00 96.38 95 PRO A N 1
ATOM 707 C CA . PRO A 1 95 ? -13.429 9.534 7.984 1.00 96.38 95 PRO A CA 1
ATOM 708 C C . PRO A 1 95 ? -14.768 9.510 7.232 1.00 96.38 95 PRO A C 1
ATOM 710 O O . PRO A 1 95 ? -15.055 10.401 6.433 1.00 96.38 95 PRO A O 1
ATOM 713 N N . GLU A 1 96 ? -15.611 8.514 7.501 1.00 93.88 96 GLU A N 1
ATOM 714 C CA . GLU A 1 96 ? -16.952 8.408 6.917 1.00 93.88 96 GLU A CA 1
ATOM 715 C C . GLU A 1 96 ? -17.930 7.845 7.956 1.00 93.88 96 GLU A C 1
ATOM 717 O O . GLU A 1 96 ? -17.945 6.644 8.230 1.00 93.88 96 GLU A O 1
ATOM 722 N N . GLY A 1 97 ? -18.747 8.718 8.554 1.00 89.00 97 GLY A N 1
ATOM 723 C CA . GLY A 1 97 ? -19.610 8.343 9.678 1.00 89.00 97 GLY A CA 1
ATOM 724 C C . GLY A 1 97 ? -18.784 7.831 10.863 1.00 89.00 97 GLY A C 1
ATOM 725 O O . GLY A 1 97 ? -17.834 8.485 11.283 1.00 89.00 97 GLY A O 1
ATOM 726 N N . GLU A 1 98 ? -19.131 6.650 11.376 1.00 87.12 98 GLU A N 1
ATOM 727 C CA . GLU A 1 98 ? -18.371 5.959 12.433 1.00 87.12 98 GLU A CA 1
ATOM 728 C C . GLU A 1 98 ? -17.193 5.122 11.891 1.00 87.12 98 GLU A C 1
ATOM 730 O O . GLU A 1 98 ? -16.476 4.480 12.656 1.00 87.12 98 GLU A O 1
ATOM 735 N N . GLY A 1 99 ? -16.982 5.114 10.571 1.00 94.19 99 GLY A N 1
ATOM 736 C CA . GLY A 1 99 ? -15.985 4.286 9.902 1.00 94.19 99 GLY A CA 1
ATOM 737 C C . GLY A 1 99 ? -14.974 5.071 9.069 1.00 94.19 99 GLY A C 1
ATOM 738 O O . GLY A 1 99 ? -14.786 6.281 9.204 1.00 94.19 99 GLY A O 1
ATOM 739 N N . THR A 1 100 ? -14.314 4.343 8.175 1.00 97.06 100 THR A N 1
ATOM 740 C CA . THR A 1 100 ? -13.284 4.839 7.266 1.00 97.06 100 THR A CA 1
ATOM 741 C C . THR A 1 100 ? -13.647 4.501 5.828 1.00 97.06 100 THR A C 1
ATOM 743 O O . THR A 1 100 ? -13.834 3.333 5.475 1.00 97.06 100 THR A O 1
ATOM 746 N N . GLN A 1 101 ? -13.643 5.511 4.966 1.00 97.75 101 GLN A N 1
ATOM 747 C CA . GLN A 1 101 ? -13.591 5.330 3.527 1.00 97.75 101 GLN A CA 1
ATOM 748 C C . GLN A 1 101 ? -12.131 5.168 3.093 1.00 97.75 101 GLN A C 1
ATOM 750 O O . GLN A 1 101 ? -11.374 6.129 2.949 1.00 97.75 101 GLN A O 1
ATOM 755 N N . TYR A 1 102 ? -11.736 3.921 2.845 1.00 97.88 102 TYR A N 1
ATOM 756 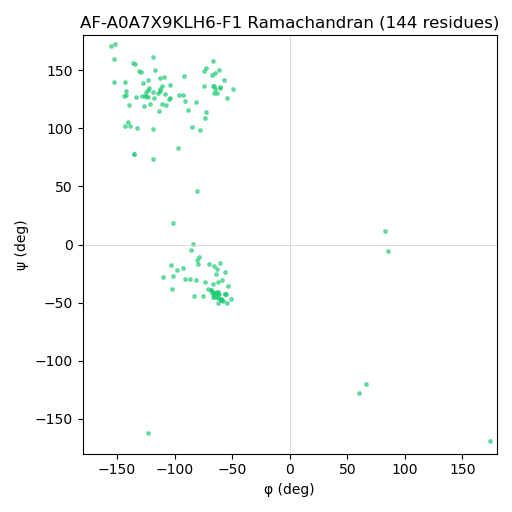C CA . TYR A 1 102 ? -10.400 3.579 2.363 1.00 97.88 102 TYR A CA 1
ATOM 757 C C . TYR A 1 102 ? -10.355 3.506 0.834 1.00 97.88 102 TYR A C 1
ATOM 759 O O . TYR A 1 102 ? -11.154 2.794 0.215 1.00 97.88 102 TYR A O 1
ATOM 767 N N . THR A 1 103 ? -9.401 4.197 0.212 1.00 97.50 103 THR A N 1
ATOM 768 C CA . THR A 1 103 ? -9.158 4.120 -1.235 1.00 97.50 103 THR A CA 1
ATOM 769 C C . THR A 1 103 ? -7.724 3.697 -1.519 1.00 97.50 103 THR A C 1
ATOM 771 O O . THR A 1 103 ? -6.779 4.338 -1.066 1.00 97.50 103 THR A O 1
ATOM 774 N N . TRP A 1 104 ? -7.570 2.650 -2.334 1.00 96.25 104 TRP A N 1
ATOM 775 C CA . TRP A 1 104 ? -6.290 2.235 -2.897 1.00 96.25 104 TRP A CA 1
ATOM 776 C C . TRP A 1 104 ? -6.265 2.491 -4.401 1.00 96.25 104 TRP A C 1
ATOM 778 O O . TRP A 1 104 ? -7.097 1.969 -5.146 1.00 96.25 104 TRP A O 1
ATOM 788 N N . ARG A 1 105 ? -5.306 3.299 -4.852 1.00 95.12 105 ARG A N 1
ATOM 789 C CA . ARG A 1 105 ? -5.130 3.661 -6.258 1.00 95.12 105 ARG A CA 1
ATOM 790 C C . ARG A 1 105 ? -3.703 3.395 -6.709 1.00 95.12 105 ARG A C 1
ATOM 792 O O . ARG A 1 105 ? -2.750 3.711 -6.002 1.00 95.12 105 ARG A O 1
ATOM 799 N N . LEU A 1 106 ? -3.571 2.868 -7.921 1.00 93.19 106 LEU A N 1
ATOM 800 C CA . LEU A 1 106 ? -2.295 2.713 -8.610 1.00 93.19 106 LEU A CA 1
ATOM 801 C C . LEU A 1 106 ? -2.273 3.611 -9.844 1.00 93.19 106 LEU A C 1
ATOM 803 O O . LEU A 1 106 ? -3.192 3.581 -10.662 1.00 93.19 106 LEU A O 1
ATOM 807 N N . GLU A 1 107 ? -1.207 4.384 -9.995 1.00 92.56 107 GLU A N 1
ATOM 808 C CA . GLU A 1 107 ? -0.941 5.183 -11.187 1.00 92.56 107 GLU A CA 1
ATOM 809 C C . GLU A 1 107 ? 0.263 4.615 -11.935 1.00 92.56 107 GLU A C 1
ATOM 811 O O . GLU A 1 107 ? 1.283 4.299 -11.325 1.00 92.56 107 GLU A O 1
ATOM 816 N N . PHE A 1 108 ? 0.158 4.519 -13.260 1.00 88.00 108 PHE A N 1
ATOM 817 C CA . PHE A 1 108 ? 1.230 4.044 -14.135 1.00 88.00 108 PHE A CA 1
ATOM 818 C C . PHE A 1 108 ? 1.796 5.211 -14.941 1.00 88.00 108 PHE A C 1
ATOM 820 O O . PHE A 1 108 ? 1.043 5.925 -15.611 1.00 88.00 108 PHE A O 1
ATOM 827 N N . GLU A 1 109 ? 3.119 5.378 -14.945 1.00 83.06 109 GLU A N 1
ATOM 828 C CA . GLU A 1 109 ? 3.754 6.374 -15.806 1.00 83.06 109 GLU A CA 1
ATOM 829 C C . GLU A 1 109 ? 3.734 5.897 -17.272 1.00 83.06 109 GLU A C 1
ATOM 831 O O . GLU A 1 109 ? 4.439 4.963 -17.664 1.00 83.06 109 GLU A O 1
ATOM 836 N N . ARG A 1 110 ? 2.905 6.545 -18.104 1.00 72.06 110 ARG A N 1
ATOM 837 C CA . ARG A 1 110 ? 2.702 6.171 -19.520 1.00 72.06 110 ARG A CA 1
ATOM 838 C C . ARG A 1 110 ? 3.950 6.308 -20.393 1.00 72.06 110 ARG A C 1
ATOM 840 O O . ARG A 1 110 ? 4.012 5.679 -21.441 1.00 72.06 110 ARG A O 1
ATOM 847 N N . SER A 1 111 ? 4.923 7.114 -19.975 1.00 70.88 111 SER A N 1
ATOM 848 C CA . SER A 1 111 ? 6.203 7.310 -20.672 1.00 70.88 111 SER A CA 1
ATOM 849 C C . SER A 1 111 ? 7.074 6.045 -20.691 1.00 70.88 111 SER A C 1
ATOM 851 O O . SER A 1 111 ? 7.984 5.953 -21.509 1.00 70.88 111 SER A O 1
ATOM 853 N N . VAL A 1 112 ? 6.805 5.077 -19.805 1.00 72.25 112 VAL A N 1
ATOM 854 C CA . VAL A 1 112 ? 7.673 3.910 -19.590 1.00 72.25 112 VAL A CA 1
ATOM 855 C C . VAL A 1 112 ? 7.053 2.605 -20.102 1.00 72.25 112 VAL A C 1
ATOM 857 O O . VAL A 1 112 ? 7.781 1.698 -20.499 1.00 72.25 112 VAL A O 1
ATOM 860 N N . LEU A 1 113 ? 5.719 2.494 -20.131 1.00 75.00 113 LEU A N 1
ATOM 861 C CA . LEU A 1 113 ? 5.021 1.265 -20.522 1.00 75.00 113 LEU A CA 1
ATOM 862 C C . LEU A 1 113 ? 4.066 1.494 -21.706 1.00 75.00 113 LEU A C 1
ATOM 864 O O . LEU A 1 113 ? 3.252 2.420 -21.665 1.00 75.00 113 LEU A O 1
ATOM 868 N N . PRO A 1 114 ? 4.064 0.613 -22.727 1.00 81.56 114 PRO A N 1
ATOM 869 C CA . PRO A 1 114 ? 3.061 0.647 -23.788 1.00 81.56 114 PRO A CA 1
ATOM 870 C C . PRO A 1 114 ? 1.637 0.544 -23.222 1.00 81.56 114 PRO A C 1
ATOM 872 O O . PRO A 1 114 ? 1.377 -0.245 -22.312 1.00 81.56 114 PRO A O 1
ATOM 875 N N . SER A 1 115 ? 0.672 1.271 -23.794 1.00 83.75 115 SER A N 1
ATOM 876 C CA . SER A 1 115 ? -0.705 1.324 -23.264 1.00 83.75 115 SER A CA 1
ATOM 877 C C . SER A 1 115 ? -1.400 -0.041 -23.187 1.00 83.75 115 SER A C 1
ATOM 879 O O . SER A 1 115 ? -2.232 -0.260 -22.310 1.00 83.75 115 SER A O 1
ATOM 881 N N . VAL A 1 116 ? -1.058 -0.973 -24.083 1.00 84.56 116 VAL A N 1
ATOM 882 C CA . VAL A 1 116 ? -1.575 -2.352 -24.049 1.00 84.56 116 VAL A CA 1
ATOM 883 C C . VAL A 1 116 ? -1.113 -3.075 -22.783 1.00 84.56 116 VAL A C 1
ATOM 885 O O . VAL A 1 116 ? -1.925 -3.716 -22.117 1.00 84.56 116 VAL A O 1
ATOM 888 N N . LEU A 1 117 ? 0.159 -2.915 -22.413 1.00 84.12 117 LEU A N 1
ATOM 889 C CA . LEU A 1 117 ? 0.713 -3.502 -21.199 1.00 84.12 117 LEU A CA 1
ATOM 890 C C . LEU A 1 117 ? 0.125 -2.847 -19.944 1.00 84.12 117 LEU A C 1
ATOM 892 O O . LEU A 1 117 ? -0.211 -3.556 -19.001 1.00 84.12 117 LEU A O 1
ATOM 896 N N . ILE A 1 118 ? -0.085 -1.525 -19.953 1.00 85.06 118 ILE A N 1
ATOM 897 C CA . ILE A 1 118 ? -0.757 -0.818 -18.849 1.00 85.06 118 ILE A CA 1
ATOM 898 C C . ILE A 1 118 ? -2.168 -1.367 -18.629 1.00 85.06 118 ILE A C 1
ATOM 900 O O . ILE A 1 118 ? -2.515 -1.689 -17.499 1.00 85.06 118 ILE A O 1
ATOM 904 N N . ARG A 1 119 ? -2.976 -1.530 -19.687 1.00 87.38 119 ARG A N 1
ATOM 905 C CA . ARG A 1 119 ? -4.332 -2.099 -19.564 1.00 87.38 119 ARG A CA 1
ATOM 906 C C . ARG A 1 119 ? -4.312 -3.526 -19.021 1.00 87.38 119 ARG A C 1
ATOM 908 O O . ARG A 1 119 ? -5.117 -3.871 -18.162 1.00 87.38 119 ARG A O 1
ATOM 915 N N . TRP A 1 120 ? -3.378 -4.344 -19.500 1.00 88.00 120 TRP A N 1
ATOM 916 C CA . TRP A 1 120 ? -3.216 -5.714 -19.020 1.00 88.00 120 TRP A CA 1
ATOM 917 C C . TRP A 1 120 ? -2.809 -5.773 -17.538 1.00 88.00 120 TRP A C 1
ATOM 919 O O . TRP A 1 120 ? -3.356 -6.583 -16.786 1.00 88.00 120 TRP A O 1
ATOM 929 N N . LEU A 1 121 ? -1.889 -4.900 -17.104 1.00 88.06 121 LEU A N 1
ATOM 930 C CA . LEU A 1 121 ? -1.497 -4.764 -15.699 1.00 88.06 121 LEU A CA 1
ATOM 931 C C . LEU A 1 121 ? -2.658 -4.247 -14.847 1.00 88.06 121 LEU A C 1
ATOM 933 O O . LEU A 1 121 ? -2.921 -4.825 -13.798 1.00 88.06 121 LEU A O 1
ATOM 937 N N . ALA A 1 122 ? -3.379 -3.223 -15.308 1.00 88.19 122 ALA A N 1
ATOM 938 C CA . ALA A 1 122 ? -4.517 -2.643 -14.600 1.00 88.19 122 ALA A CA 1
ATOM 939 C C . ALA A 1 122 ? -5.563 -3.710 -14.254 1.00 88.19 122 ALA A C 1
ATOM 941 O O . ALA A 1 122 ? -5.878 -3.882 -13.083 1.00 88.19 122 ALA A O 1
ATOM 942 N N . GLY A 1 123 ? -5.985 -4.534 -15.221 1.00 89.69 123 GLY A N 1
ATOM 943 C CA . GLY A 1 123 ? -6.956 -5.602 -14.951 1.00 89.69 123 GLY A CA 1
ATOM 944 C C . GLY A 1 123 ? -6.449 -6.691 -13.991 1.00 89.69 123 GLY A C 1
ATOM 945 O O . GLY A 1 123 ? -7.238 -7.364 -13.328 1.00 89.69 123 GLY A O 1
ATOM 946 N N . ARG A 1 124 ? -5.129 -6.899 -13.890 1.00 90.25 124 ARG A N 1
ATOM 947 C CA . ARG A 1 124 ? -4.544 -7.781 -12.866 1.00 90.25 124 ARG A CA 1
ATOM 948 C C . ARG A 1 124 ? -4.547 -7.127 -11.488 1.00 90.25 124 ARG A C 1
ATOM 950 O O . ARG A 1 124 ? -4.913 -7.784 -10.517 1.00 90.25 124 ARG A O 1
ATOM 957 N N . PHE A 1 125 ? -4.161 -5.859 -11.414 1.00 90.94 125 PHE A N 1
ATOM 958 C CA . PHE A 1 125 ? -4.165 -5.107 -10.169 1.00 90.94 125 PHE A CA 1
ATOM 959 C C . PHE A 1 125 ? -5.575 -4.873 -9.634 1.00 90.94 125 PHE A C 1
ATOM 961 O O . PHE A 1 125 ? -5.754 -4.958 -8.434 1.00 90.94 125 PHE A O 1
ATOM 968 N N . GLU A 1 126 ? -6.589 -4.689 -10.477 1.00 92.56 126 GLU A N 1
ATOM 969 C CA . GLU A 1 126 ? -7.991 -4.619 -10.042 1.00 92.56 126 GLU A CA 1
ATOM 970 C C . GLU A 1 126 ? -8.406 -5.865 -9.248 1.00 92.56 126 GLU A C 1
ATOM 972 O O . GLU A 1 126 ? -9.023 -5.757 -8.188 1.00 92.56 126 GLU A O 1
ATOM 977 N N . ARG A 1 127 ? -8.002 -7.057 -9.707 1.00 92.69 127 ARG A N 1
ATOM 978 C CA . ARG A 1 127 ? -8.243 -8.306 -8.969 1.00 92.69 127 ARG A CA 1
ATOM 979 C C . ARG A 1 127 ? -7.458 -8.368 -7.661 1.00 92.69 127 ARG A C 1
ATOM 981 O O . ARG A 1 127 ? -8.013 -8.800 -6.656 1.00 92.69 127 ARG A O 1
ATOM 988 N N . ALA A 1 128 ? -6.200 -7.929 -7.663 1.00 92.12 128 ALA A N 1
ATOM 989 C CA . ALA A 1 128 ? -5.388 -7.857 -6.448 1.00 92.12 128 ALA A CA 1
ATOM 990 C C . ALA A 1 128 ? -5.968 -6.865 -5.425 1.00 92.12 128 ALA A C 1
ATOM 992 O O . ALA A 1 128 ? -6.060 -7.191 -4.249 1.00 92.12 128 ALA A O 1
ATOM 993 N N . ILE A 1 129 ? -6.448 -5.703 -5.879 1.00 93.56 129 ILE A N 1
ATOM 994 C CA . ILE A 1 129 ? -7.135 -4.690 -5.069 1.00 93.56 129 ILE A CA 1
ATOM 995 C C . ILE A 1 129 ? -8.393 -5.278 -4.433 1.00 93.56 129 ILE A C 1
ATOM 997 O O . ILE A 1 129 ? -8.587 -5.146 -3.228 1.00 93.56 129 ILE A O 1
ATOM 1001 N N . ALA A 1 130 ? -9.223 -5.977 -5.210 1.00 94.31 130 ALA A N 1
ATOM 1002 C CA . ALA A 1 130 ? -10.416 -6.633 -4.680 1.00 94.31 130 ALA A CA 1
ATOM 1003 C C . ALA A 1 130 ? -10.077 -7.717 -3.638 1.00 94.31 130 ALA A C 1
ATOM 1005 O O . ALA A 1 130 ? -10.724 -7.788 -2.591 1.00 94.31 130 ALA A O 1
ATOM 1006 N N . ALA A 1 131 ? -9.047 -8.529 -3.896 1.00 94.56 131 ALA A N 1
ATOM 1007 C CA . ALA A 1 131 ? -8.573 -9.535 -2.949 1.00 94.56 131 ALA A CA 1
ATOM 1008 C C . ALA A 1 131 ? -8.040 -8.893 -1.660 1.00 94.56 131 ALA A C 1
ATOM 1010 O O . ALA A 1 131 ? -8.397 -9.338 -0.569 1.00 94.56 131 ALA A O 1
ATOM 1011 N N . GLN A 1 132 ? -7.266 -7.810 -1.781 1.00 95.81 132 GLN A N 1
ATOM 1012 C CA . GLN A 1 132 ? -6.741 -7.075 -0.635 1.00 95.81 132 GLN A CA 1
ATOM 1013 C C . GLN A 1 132 ? -7.862 -6.467 0.205 1.00 95.81 132 GLN A C 1
ATOM 1015 O O . GLN A 1 132 ? -7.896 -6.644 1.415 1.00 95.81 132 GLN A O 1
ATOM 1020 N N . HIS A 1 133 ? -8.848 -5.839 -0.435 1.00 96.31 133 HIS A N 1
ATOM 1021 C CA . HIS A 1 133 ? -10.029 -5.310 0.244 1.00 96.31 133 HIS A CA 1
ATOM 1022 C C . HIS A 1 133 ? -10.772 -6.382 1.054 1.00 96.31 133 HIS A C 1
ATOM 1024 O O . HIS A 1 133 ? -11.184 -6.133 2.189 1.00 96.31 133 HIS A O 1
ATOM 1030 N N . SER A 1 134 ? -10.932 -7.583 0.490 1.00 96.31 134 SER A N 1
ATOM 1031 C CA . SER A 1 134 ? -11.565 -8.704 1.190 1.00 96.31 134 SER A CA 1
ATOM 1032 C C . SER A 1 134 ? -10.730 -9.185 2.380 1.00 96.31 134 SER A C 1
ATOM 1034 O O . SER A 1 134 ? -11.277 -9.402 3.461 1.00 96.31 134 SER A O 1
ATOM 1036 N N . ALA A 1 135 ? -9.419 -9.346 2.199 1.00 97.00 135 ALA A N 1
ATOM 1037 C CA . ALA A 1 135 ? -8.521 -9.835 3.240 1.00 97.00 135 ALA A CA 1
ATOM 1038 C C . ALA A 1 135 ? -8.312 -8.806 4.364 1.00 97.00 135 ALA A C 1
ATOM 1040 O O . ALA A 1 135 ? -8.325 -9.177 5.534 1.00 97.00 135 ALA A O 1
ATOM 1041 N N . LEU A 1 136 ? -8.225 -7.513 4.040 1.00 97.44 136 LEU A N 1
ATOM 1042 C CA . LEU A 1 136 ? -8.177 -6.421 5.013 1.00 97.44 136 LEU A CA 1
ATOM 1043 C C . LEU A 1 136 ? -9.424 -6.401 5.902 1.00 97.44 136 LEU A C 1
ATOM 1045 O O . LEU A 1 136 ? -9.301 -6.322 7.121 1.00 97.44 136 LEU A O 1
ATOM 1049 N N . ARG A 1 137 ? -10.622 -6.526 5.313 1.00 96.56 137 ARG A N 1
ATOM 1050 C CA . ARG A 1 137 ? -11.875 -6.630 6.080 1.00 96.56 137 ARG A CA 1
ATOM 1051 C C . ARG A 1 137 ? -11.855 -7.808 7.044 1.00 96.56 137 ARG A C 1
ATOM 1053 O O . ARG A 1 137 ? -12.188 -7.641 8.210 1.00 96.56 137 ARG A O 1
ATOM 1060 N N . ALA A 1 138 ? -11.459 -8.983 6.555 1.00 96.62 138 ALA A N 1
ATOM 1061 C CA . ALA A 1 138 ? -11.383 -10.184 7.378 1.00 96.62 138 ALA A CA 1
ATOM 1062 C C . ALA A 1 138 ? -10.357 -10.034 8.513 1.00 96.62 138 ALA A C 1
ATOM 1064 O O . ALA A 1 138 ? -10.633 -10.426 9.643 1.00 96.62 138 ALA A O 1
ATOM 1065 N N . HIS A 1 139 ? -9.201 -9.431 8.227 1.00 96.69 139 HIS A N 1
ATOM 1066 C CA . HIS A 1 139 ? -8.165 -9.174 9.221 1.00 96.69 139 HIS A CA 1
ATOM 1067 C C . HIS A 1 139 ? -8.657 -8.239 10.327 1.00 96.69 139 HIS A C 1
ATOM 1069 O O . HIS A 1 139 ? -8.536 -8.587 11.496 1.00 96.69 139 HIS A O 1
ATOM 1075 N N . LEU A 1 140 ? -9.248 -7.095 9.966 1.00 96.31 140 LEU A N 1
ATOM 1076 C CA . LEU A 1 140 ? -9.773 -6.132 10.938 1.00 96.31 140 LEU A CA 1
ATOM 1077 C C . LEU A 1 140 ? -10.905 -6.737 11.779 1.00 96.31 140 LEU A C 1
ATOM 1079 O O . LEU A 1 140 ? -10.902 -6.587 12.994 1.00 96.31 140 LEU A O 1
ATOM 1083 N N . ALA A 1 141 ? -11.810 -7.510 11.171 1.00 95.31 141 ALA A N 1
ATOM 1084 C CA . ALA A 1 141 ? -12.861 -8.216 11.907 1.00 95.31 141 ALA A CA 1
ATOM 1085 C C . ALA A 1 141 ? -12.317 -9.242 12.911 1.00 95.31 141 ALA A C 1
ATOM 1087 O O . ALA A 1 141 ? -12.925 -9.458 13.957 1.00 95.31 141 ALA A O 1
ATOM 1088 N N . ALA A 1 142 ? -11.175 -9.866 12.613 1.00 94.19 142 ALA A N 1
ATOM 1089 C CA . ALA A 1 142 ? -10.546 -10.841 13.496 1.00 94.19 142 ALA A CA 1
ATOM 1090 C C . ALA A 1 142 ? -9.723 -10.201 14.628 1.00 94.19 142 ALA A C 1
ATOM 1092 O O . ALA A 1 142 ? -9.592 -10.804 15.691 1.00 94.19 142 ALA A O 1
ATOM 1093 N N . THR A 1 143 ? -9.139 -9.020 14.409 1.00 92.12 143 THR A N 1
ATOM 1094 C CA . THR A 1 143 ? -8.216 -8.379 15.366 1.00 92.12 143 THR A CA 1
ATOM 1095 C C . THR A 1 143 ? -8.843 -7.237 16.158 1.00 92.12 143 THR A C 1
ATOM 1097 O O . THR A 1 143 ? -8.312 -6.863 17.203 1.00 92.12 143 THR A O 1
ATOM 1100 N N . GLN A 1 144 ? -9.969 -6.703 15.692 1.00 84.31 144 GLN A N 1
ATOM 1101 C CA . GLN A 1 144 ? -10.697 -5.601 16.310 1.00 84.31 144 GLN A CA 1
ATOM 1102 C C . GLN A 1 144 ? -12.194 -5.933 16.317 1.00 84.31 144 GLN A C 1
ATOM 1104 O O . GLN A 1 144 ? -12.936 -5.459 15.455 1.00 84.31 144 GLN A O 1
ATOM 1109 N N . PRO A 1 145 ? -12.663 -6.797 17.234 1.00 65.12 145 PRO A N 1
ATOM 1110 C CA . PRO A 1 145 ? -14.092 -7.037 17.363 1.00 65.12 145 PRO A CA 1
ATOM 1111 C C . PRO A 1 145 ? -14.800 -5.726 17.726 1.00 65.12 145 PRO A C 1
ATOM 1113 O O . PRO A 1 145 ? -14.301 -4.951 18.545 1.00 65.12 145 PRO A O 1
ATOM 1116 N N . SER A 1 146 ? -15.918 -5.492 17.039 1.00 56.31 146 SER A N 1
ATOM 1117 C CA . SER A 1 146 ? -16.822 -4.348 17.194 1.00 56.31 146 SER A CA 1
ATOM 1118 C C . SER A 1 146 ? -17.334 -4.193 18.620 1.00 56.31 146 SER A C 1
ATOM 1120 O O . SER A 1 146 ? -17.613 -5.238 19.252 1.00 56.31 146 SER A O 1
#

Secondary structure (DSSP, 8-state):
-EESS-HHHHHHHHT-TTTHHHH-TTEEEEEESSSS--TT-EEEEEEEETTEEEEEEEEEEEEE---STT--EEEEEEEEESTT--EEEEEEEEEETTEEEEEEEEEE-TTTS-HHHHHHHHHHHHHHHHHHHHHHHHHHHHHS--